Protein AF-A0A7C9JUK7-F1 (afdb_monomer)

Foldseek 3Di:
DLVCLVPALDNDDNDDDVVLVVCLVCLVVCVVVVDDCVVRVSSVSSNVVQCPDPPDDDPPHD

Mean predicted aligned error: 2.83 Å

InterPro domains:
  IPR004046 Glutathione S-transferase, C-terminal [PF00043] (3-54)
  IPR010987 Glutathione S-transferase, C-terminal-like [PS50405] (1-62)
  IPR036282 Glutathione S-transferase, C-terminal domain superfamily [SSF47616] (1-58)

Sequence (62 aa):
MDDHLTQHDWFVADRYTIADIALFAYTHVAEDGGFTLSDYPNVCRWLNRVASHPSHIPITEE

Solvent-accessible surface area (backbone atoms only — not comparable to full-atom values): 3944 Å² total; per-residue (Å²): 108,38,73,60,36,70,83,33,90,36,86,52,94,84,37,92,48,71,68,48,57,64,50,43,70,59,57,79,50,32,56,85,75,74,46,69,62,83,82,30,63,41,45,50,54,40,50,55,53,56,67,64,37,94,83,56,75,60,92,83,66,130

Secondary structure (DSSP, 8-state):
-HHHHHH-SSSSTTS--HHHHHHHHHHTTGGGGT--GGG-HHHHHHHHHHHT-TT---TT--

Nearest PDB structures (foldseek):
  3m3m-assembly1_A  TM=9.637E-01  e=9.753E-05  Pseudomonas protegens Pf-5
  3m8n-assembly2_D  TM=9.532E-01  e=3.268E-04  Rhodopseudomonas palustris
  4hz2-assembly1_A  TM=9.326E-01  e=3.482E-04  Xanthobacter autotrophicus Py2
  3m8n-assembly1_B  TM=9.126E-01  e=5.436E-04  Rhodopseudomonas palustris
  2dsa-assembly2_C  TM=9.060E-01  e=4.983E-02  Paraburkholderia xenovorans LB400

Organism: NCBI:txid272774

pLDDT: mean 94.24, std 7.53, range [49.03, 98.5]

Radius of gyration: 11.67 Å; Cα contacts (8 Å, |Δi|>4): 45; chains: 1; bounding box: 26×29×24 Å

Structure (mmCIF, N/CA/C/O backbone):
data_AF-A0A7C9JUK7-F1
#
_entry.id   AF-A0A7C9JUK7-F1
#
loop_
_atom_site.group_PDB
_atom_site.id
_atom_site.type_symbol
_atom_site.label_atom_id
_atom_site.label_alt_id
_atom_site.label_comp_id
_atom_site.label_asym_id
_atom_site.label_entity_id
_atom_site.label_seq_id
_atom_site.pdbx_PDB_ins_code
_atom_site.Cartn_x
_atom_site.Cartn_y
_atom_site.Cartn_z
_atom_site.occupancy
_atom_site.B_iso_or_equiv
_atom_site.auth_seq_id
_atom_site.auth_comp_id
_atom_site.auth_asym_id
_atom_site.auth_atom_id
_atom_site.pdbx_PDB_model_num
ATOM 1 N N . MET A 1 1 ? -9.778 -3.415 -2.183 1.00 94.19 1 MET A N 1
ATOM 2 C CA . MET A 1 1 ? -8.302 -3.374 -2.180 1.00 94.19 1 MET A CA 1
ATOM 3 C C . MET A 1 1 ? -7.746 -4.449 -1.263 1.00 94.19 1 MET A C 1
ATOM 5 O O . MET A 1 1 ? -7.041 -5.318 -1.754 1.00 94.19 1 MET A O 1
ATOM 9 N N . ASP A 1 2 ? -8.119 -4.434 0.017 1.00 97.88 2 ASP A N 1
ATOM 10 C CA . ASP A 1 2 ? -7.682 -5.445 0.988 1.00 97.88 2 ASP A CA 1
ATOM 11 C C . ASP A 1 2 ? -8.053 -6.885 0.580 1.00 97.88 2 ASP A C 1
ATOM 13 O O . ASP A 1 2 ? -7.184 -7.752 0.536 1.00 97.88 2 ASP A O 1
ATOM 17 N N . ASP A 1 3 ? -9.292 -7.107 0.122 1.00 98.19 3 ASP A N 1
ATOM 18 C CA . ASP A 1 3 ? -9.737 -8.419 -0.382 1.00 98.19 3 ASP A CA 1
ATOM 19 C C . ASP A 1 3 ? -8.895 -8.930 -1.561 1.00 98.19 3 ASP A C 1
ATOM 21 O O . ASP A 1 3 ? -8.510 -10.095 -1.600 1.00 98.19 3 ASP A O 1
ATOM 25 N N . HIS A 1 4 ? -8.554 -8.054 -2.515 1.00 98.00 4 HIS A N 1
ATOM 26 C CA . HIS A 1 4 ? -7.701 -8.411 -3.660 1.00 98.00 4 HIS A CA 1
ATOM 27 C C . HIS A 1 4 ? -6.324 -8.882 -3.183 1.00 98.00 4 HIS A C 1
ATOM 29 O O . HIS A 1 4 ? -5.818 -9.923 -3.600 1.00 98.00 4 HIS A O 1
ATOM 35 N N . LEU A 1 5 ? -5.748 -8.148 -2.234 1.00 98.19 5 LEU A N 1
ATOM 36 C CA . LEU A 1 5 ? -4.448 -8.456 -1.646 1.00 98.19 5 LEU A CA 1
ATOM 37 C C . LEU A 1 5 ? -4.487 -9.668 -0.699 1.00 98.19 5 LEU A C 1
ATOM 39 O O . LEU A 1 5 ? -3.442 -10.112 -0.230 1.00 98.19 5 LEU A O 1
ATOM 43 N N . THR A 1 6 ? -5.652 -10.268 -0.444 1.00 98.12 6 THR A N 1
ATOM 44 C CA . THR A 1 6 ? -5.718 -11.560 0.255 1.00 98.12 6 THR A CA 1
ATOM 45 C C . THR A 1 6 ? -5.103 -12.676 -0.592 1.00 98.12 6 THR A C 1
ATOM 47 O O . THR A 1 6 ? -4.433 -13.555 -0.053 1.00 98.12 6 THR A O 1
ATOM 50 N N . GLN A 1 7 ? -5.301 -12.640 -1.914 1.00 97.62 7 GLN A N 1
ATOM 51 C CA . GLN A 1 7 ? -4.830 -13.683 -2.836 1.00 97.62 7 GLN A CA 1
ATOM 52 C C . GLN A 1 7 ? -3.597 -13.272 -3.646 1.00 97.62 7 GLN A C 1
ATOM 54 O O . GLN A 1 7 ? -2.933 -14.135 -4.216 1.00 97.62 7 GLN A O 1
ATOM 59 N N . HIS A 1 8 ? -3.274 -11.978 -3.677 1.00 97.81 8 HIS A N 1
ATOM 60 C CA . HIS A 1 8 ? -2.187 -11.440 -4.485 1.00 97.81 8 HIS A CA 1
ATOM 61 C C . HIS A 1 8 ? -1.197 -10.622 -3.653 1.00 97.81 8 HIS A C 1
ATOM 63 O O . HIS A 1 8 ? -1.567 -9.871 -2.750 1.00 97.81 8 HIS A O 1
ATOM 69 N N . ASP A 1 9 ? 0.084 -10.734 -4.001 1.00 97.06 9 ASP A N 1
ATOM 70 C CA . ASP A 1 9 ? 1.147 -9.904 -3.425 1.00 97.06 9 ASP A CA 1
ATOM 71 C C . ASP A 1 9 ? 1.229 -8.507 -4.069 1.00 97.06 9 ASP A C 1
ATOM 73 O O . ASP A 1 9 ? 1.704 -7.570 -3.426 1.00 97.06 9 ASP A O 1
ATOM 77 N N . TRP A 1 10 ? 0.757 -8.375 -5.314 1.00 98.00 10 TRP A N 1
ATOM 78 C CA . TRP A 1 10 ? 0.787 -7.163 -6.139 1.00 98.00 10 TRP A CA 1
ATOM 79 C C . TRP A 1 10 ? -0.540 -6.987 -6.881 1.00 98.00 10 TRP A C 1
ATOM 81 O O . TRP A 1 10 ? -1.282 -7.952 -7.072 1.00 98.00 10 TRP A O 1
ATOM 91 N N . PHE A 1 11 ? -0.854 -5.774 -7.338 1.00 97.94 11 PHE A N 1
ATOM 92 C CA . PHE A 1 11 ? -2.168 -5.519 -7.945 1.00 97.94 11 PHE A CA 1
ATOM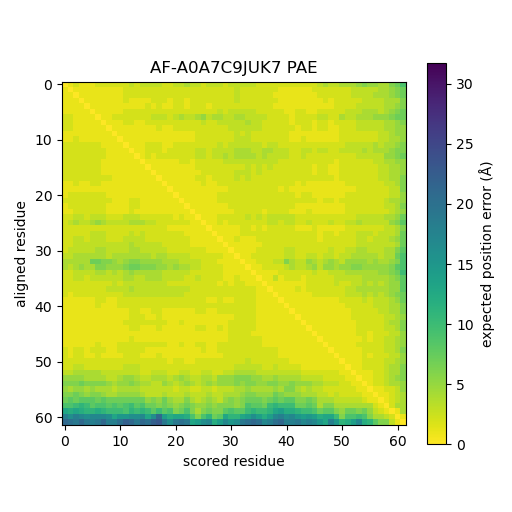 93 C C . PHE A 1 11 ? -2.403 -6.221 -9.279 1.00 97.94 11 PHE A C 1
ATOM 95 O O . PHE A 1 11 ? -3.527 -6.642 -9.549 1.00 97.94 11 PHE A O 1
ATOM 102 N N . VAL A 1 12 ? -1.380 -6.338 -10.125 1.00 97.88 12 VAL A N 1
ATOM 103 C CA . VAL A 1 12 ? -1.532 -6.897 -11.473 1.00 97.88 12 VAL A CA 1
ATOM 104 C C . VAL A 1 12 ? -0.325 -7.731 -11.884 1.00 97.88 12 VAL A C 1
ATOM 106 O O . VAL A 1 12 ? 0.810 -7.446 -11.513 1.00 97.88 12 VAL A O 1
ATOM 109 N N . ALA A 1 13 ? -0.581 -8.743 -12.717 1.00 97.00 13 ALA A N 1
ATOM 110 C CA . ALA A 1 13 ? 0.432 -9.567 -13.378 1.00 97.00 13 ALA A CA 1
ATOM 111 C C . ALA A 1 13 ? 1.447 -10.253 -12.437 1.00 97.00 13 ALA A C 1
ATOM 113 O O . ALA A 1 13 ? 2.587 -10.492 -12.850 1.00 97.00 13 ALA A O 1
ATOM 114 N N . ASP A 1 14 ? 1.026 -10.523 -11.196 1.00 96.38 14 ASP A N 1
ATOM 115 C CA . ASP A 1 14 ? 1.769 -11.220 -10.136 1.00 96.38 14 ASP A CA 1
ATOM 116 C C . ASP A 1 14 ? 3.195 -10.688 -9.897 1.00 96.38 14 ASP A C 1
ATOM 118 O O . ASP A 1 14 ? 4.093 -11.414 -9.470 1.00 96.38 14 ASP A O 1
ATOM 122 N N . ARG A 1 15 ? 3.425 -9.395 -10.163 1.00 97.00 15 ARG A N 1
ATOM 123 C CA . ARG A 1 15 ? 4.706 -8.711 -9.936 1.00 97.00 15 ARG A CA 1
ATOM 124 C C . ARG A 1 15 ? 4.497 -7.229 -9.636 1.00 97.00 15 ARG A C 1
ATOM 126 O O . ARG A 1 15 ? 3.445 -6.684 -9.941 1.00 97.00 15 ARG A O 1
ATOM 133 N N . TYR A 1 16 ? 5.533 -6.569 -9.124 1.00 96.88 16 TYR A N 1
ATOM 134 C CA . TYR A 1 16 ? 5.526 -5.122 -8.911 1.00 96.88 16 TYR A CA 1
ATOM 135 C C . TYR A 1 16 ? 5.394 -4.362 -10.239 1.00 96.88 16 TYR A C 1
ATOM 137 O O . TYR A 1 16 ? 6.152 -4.610 -11.184 1.00 96.88 16 TYR A O 1
ATOM 145 N N . THR A 1 17 ? 4.430 -3.443 -10.326 1.00 97.19 17 THR A N 1
ATOM 146 C CA . THR A 1 17 ? 4.167 -2.653 -11.539 1.00 97.19 17 THR A CA 1
ATOM 147 C C . THR A 1 17 ? 3.821 -1.195 -11.230 1.00 97.19 17 THR A C 1
ATOM 149 O O . THR A 1 17 ? 3.734 -0.773 -10.080 1.00 97.19 17 THR A O 1
ATOM 152 N N . ILE A 1 18 ? 3.556 -0.415 -12.283 1.00 96.81 18 ILE A N 1
ATOM 153 C CA . ILE A 1 18 ? 3.054 0.959 -12.166 1.00 96.81 18 ILE A CA 1
ATOM 154 C C . ILE A 1 18 ? 1.740 1.063 -11.376 1.00 96.81 18 ILE A C 1
ATOM 156 O O . ILE A 1 18 ? 1.485 2.108 -10.788 1.00 96.81 18 ILE A O 1
ATOM 160 N N . ALA A 1 19 ? 0.924 0.001 -11.319 1.00 97.81 19 ALA A N 1
ATOM 161 C CA . ALA A 1 19 ? -0.296 0.001 -10.514 1.00 97.81 19 ALA A CA 1
ATOM 162 C C . ALA A 1 19 ? 0.022 0.151 -9.019 1.00 97.81 19 ALA A C 1
ATOM 164 O O . ALA A 1 19 ? -0.615 0.944 -8.332 1.00 97.81 19 ALA A O 1
ATOM 165 N N . ASP A 1 20 ? 1.045 -0.557 -8.536 1.00 97.50 20 ASP A N 1
ATOM 166 C CA . ASP A 1 20 ? 1.475 -0.488 -7.142 1.00 97.50 20 ASP A CA 1
ATOM 167 C C . ASP A 1 20 ? 2.070 0.887 -6.815 1.00 97.50 20 ASP A C 1
ATOM 169 O O . ASP A 1 20 ? 1.729 1.480 -5.798 1.00 97.50 20 ASP A O 1
ATOM 173 N N . ILE A 1 21 ? 2.886 1.437 -7.720 1.00 95.50 21 ILE A N 1
ATOM 174 C CA . ILE A 1 21 ? 3.468 2.782 -7.575 1.00 95.50 21 ILE A CA 1
ATOM 175 C C . ILE A 1 21 ? 2.362 3.844 -7.489 1.00 95.50 21 ILE A C 1
ATOM 177 O O . ILE A 1 21 ? 2.367 4.681 -6.588 1.00 95.50 21 ILE A O 1
ATOM 181 N N . ALA A 1 22 ? 1.400 3.805 -8.416 1.00 96.25 22 ALA A N 1
ATOM 182 C CA . ALA A 1 22 ? 0.323 4.787 -8.488 1.00 96.25 22 ALA A CA 1
ATOM 183 C C . ALA A 1 22 ? -0.593 4.734 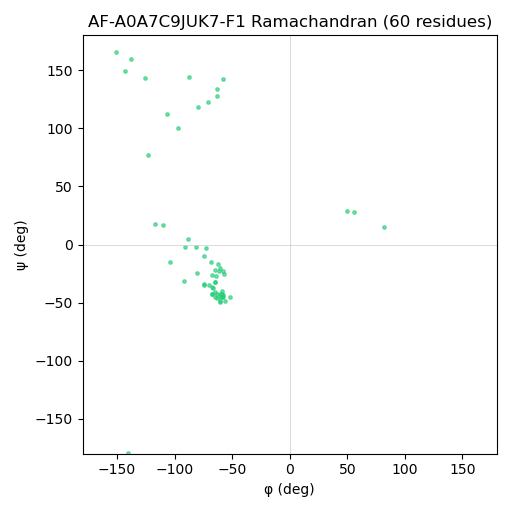-7.256 1.00 96.25 22 ALA A C 1
ATOM 185 O O . AL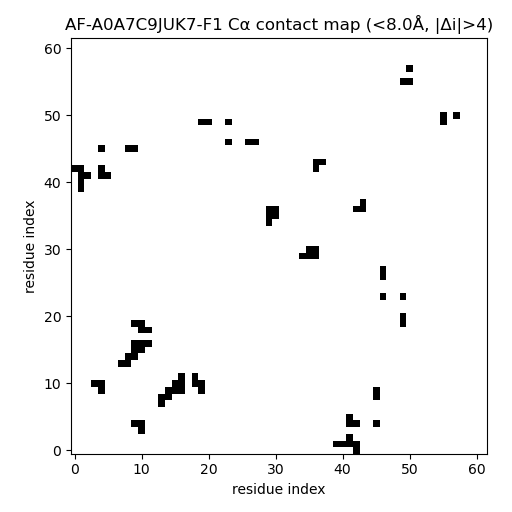A A 1 22 ? -0.991 5.775 -6.736 1.00 96.25 22 ALA A O 1
ATOM 186 N N . LEU A 1 23 ? -0.915 3.530 -6.774 1.00 97.19 23 LEU A N 1
ATOM 187 C CA . LEU A 1 23 ? -1.767 3.354 -5.599 1.00 97.19 23 LEU A CA 1
ATOM 188 C C . LEU A 1 23 ? -1.028 3.684 -4.297 1.00 97.19 23 LEU A C 1
ATOM 190 O O . LEU A 1 23 ? -1.648 4.205 -3.369 1.00 97.19 23 LEU A O 1
ATOM 194 N N . PHE A 1 24 ? 0.279 3.417 -4.210 1.00 96.44 24 PHE A N 1
ATOM 195 C CA . PHE A 1 24 ? 1.062 3.654 -2.994 1.00 96.44 24 PHE A CA 1
ATOM 196 C C . PHE A 1 24 ? 1.057 5.131 -2.595 1.00 96.44 24 PHE A C 1
ATOM 198 O O . PHE A 1 24 ? 0.838 5.450 -1.426 1.00 96.44 24 PHE A O 1
ATOM 205 N N . ALA A 1 25 ? 1.201 6.033 -3.571 1.00 92.12 25 ALA A N 1
ATOM 206 C CA . ALA A 1 25 ? 1.337 7.471 -3.349 1.00 92.12 25 ALA A CA 1
ATOM 207 C C . ALA A 1 25 ? 0.241 8.074 -2.452 1.00 92.12 25 ALA A C 1
ATOM 209 O O . ALA A 1 25 ? 0.561 8.811 -1.530 1.00 92.12 25 ALA A O 1
ATOM 210 N N . TYR A 1 26 ? -1.032 7.733 -2.664 1.00 92.94 26 TYR A N 1
ATOM 21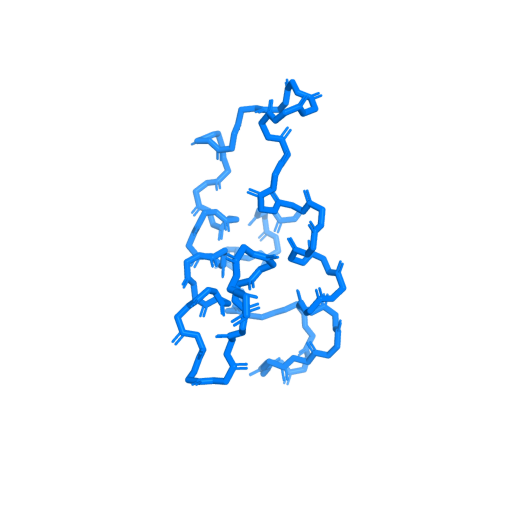1 C CA . TYR A 1 26 ? -2.117 8.225 -1.804 1.00 92.94 26 TYR A CA 1
ATOM 212 C C . TYR A 1 26 ? -2.437 7.286 -0.648 1.00 92.94 26 TYR A C 1
ATOM 214 O O . TYR A 1 26 ? -2.843 7.738 0.419 1.00 92.94 26 TYR A O 1
ATOM 222 N N . THR A 1 27 ? -2.254 5.979 -0.838 1.00 96.06 27 THR A N 1
ATOM 223 C CA . THR A 1 27 ? -2.654 5.014 0.189 1.00 96.06 27 THR A CA 1
ATOM 224 C C . THR A 1 27 ? -1.747 5.084 1.417 1.00 96.06 27 THR A C 1
ATOM 226 O O . THR A 1 27 ? -2.241 4.934 2.529 1.00 96.06 27 THR A O 1
ATOM 229 N N . HIS A 1 28 ? -0.445 5.357 1.252 1.00 94.44 28 HIS A N 1
ATOM 230 C CA . HIS A 1 28 ? 0.495 5.400 2.382 1.00 94.44 28 HIS A CA 1
ATOM 231 C C . HIS A 1 28 ? 0.267 6.579 3.347 1.00 94.44 28 HIS A C 1
ATOM 233 O O . HIS A 1 28 ? 0.768 6.537 4.465 1.00 94.44 28 HIS A O 1
ATOM 239 N N . VAL A 1 29 ? -0.515 7.588 2.942 1.00 94.06 29 VAL A N 1
ATOM 240 C CA . VAL A 1 29 ? -0.912 8.756 3.756 1.00 94.06 29 VAL A CA 1
ATOM 241 C C . VAL A 1 29 ? -2.425 8.817 3.991 1.00 94.06 29 VAL A C 1
ATOM 243 O O . VAL A 1 29 ? -2.969 9.859 4.339 1.00 94.06 29 VAL A O 1
ATOM 246 N N . ALA A 1 30 ? -3.148 7.711 3.789 1.00 95.62 30 ALA A N 1
ATOM 247 C CA . ALA A 1 30 ? -4.609 7.714 3.876 1.00 95.62 30 ALA A CA 1
ATOM 248 C C . ALA A 1 30 ? -5.143 8.100 5.272 1.00 95.62 30 ALA A C 1
ATOM 250 O O . ALA A 1 30 ? -6.272 8.585 5.374 1.00 95.62 30 ALA A O 1
ATOM 251 N N . GLU A 1 31 ? -4.343 7.937 6.332 1.00 95.38 31 GLU A N 1
ATOM 252 C CA . GLU A 1 31 ? -4.719 8.351 7.692 1.00 95.38 31 GLU A CA 1
ATOM 253 C C . GLU A 1 31 ? -4.893 9.868 7.823 1.00 95.38 31 GLU A C 1
ATOM 255 O O . GLU A 1 31 ? -5.819 10.316 8.501 1.00 95.38 31 GLU A O 1
ATOM 260 N N . ASP A 1 32 ? -4.124 10.662 7.071 1.00 93.00 32 ASP A N 1
ATOM 261 C CA . ASP A 1 32 ? -4.308 12.119 6.992 1.00 93.00 32 ASP A CA 1
ATOM 262 C C . ASP A 1 32 ? -5.663 12.489 6.358 1.00 93.00 32 ASP A C 1
ATOM 264 O O . ASP A 1 32 ? -6.203 13.574 6.580 1.00 93.00 32 ASP A O 1
ATOM 268 N N . GLY A 1 33 ? -6.242 11.566 5.581 1.00 92.12 33 GLY A N 1
ATOM 269 C CA . GLY A 1 33 ? -7.577 11.664 4.991 1.00 92.12 33 GLY A CA 1
ATOM 270 C C . GLY A 1 33 ? -8.707 11.127 5.876 1.00 92.12 33 GLY A C 1
ATOM 271 O O . GLY A 1 33 ? -9.847 11.071 5.416 1.00 92.12 33 GLY A O 1
ATOM 272 N N . GLY A 1 34 ? -8.422 10.714 7.116 1.00 94.25 34 GLY A N 1
ATOM 273 C CA . GLY A 1 34 ? -9.416 10.175 8.050 1.00 94.25 34 GLY A CA 1
ATOM 274 C C . GLY A 1 34 ? -9.753 8.694 7.849 1.00 94.25 34 GLY A C 1
ATOM 275 O O . GLY A 1 34 ? -10.764 8.228 8.374 1.00 94.25 34 GLY A O 1
ATOM 276 N N . PHE A 1 35 ? -8.936 7.948 7.102 1.00 95.00 35 PHE A N 1
ATOM 277 C CA . PHE A 1 35 ? -9.050 6.491 7.014 1.00 95.00 35 PHE A CA 1
ATOM 278 C C . PHE A 1 35 ? -8.248 5.818 8.128 1.00 95.00 35 PHE A C 1
ATOM 280 O O . PHE A 1 35 ? -7.159 6.258 8.467 1.00 95.00 35 PHE A O 1
ATOM 287 N N . THR A 1 36 ? -8.744 4.706 8.663 1.00 96.50 36 THR A N 1
ATOM 288 C CA . THR A 1 36 ? -7.998 3.883 9.622 1.00 96.50 36 THR A CA 1
ATOM 289 C C . THR A 1 36 ? -7.332 2.730 8.876 1.00 96.50 36 THR A C 1
ATOM 291 O O . THR A 1 36 ? -7.986 1.748 8.526 1.00 96.50 36 THR A O 1
ATOM 294 N N . LEU A 1 37 ? -6.030 2.840 8.581 1.00 96.00 37 LEU A N 1
ATOM 295 C CA . LEU A 1 37 ? -5.326 1.824 7.782 1.00 96.00 3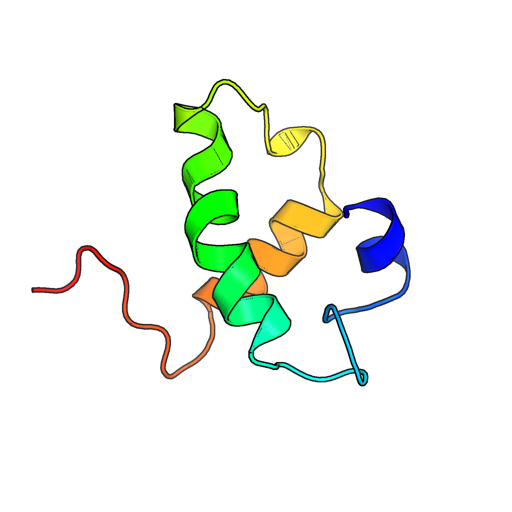7 LEU A CA 1
ATOM 296 C C . LEU A 1 37 ? -5.205 0.478 8.508 1.00 96.00 37 LEU A C 1
ATOM 298 O O . LEU A 1 37 ? -5.169 -0.564 7.854 1.00 96.00 37 LEU A O 1
ATOM 302 N N . SER A 1 38 ? -5.209 0.472 9.844 1.00 96.25 38 SER A N 1
ATOM 303 C CA . SER A 1 38 ? -5.167 -0.762 10.639 1.00 96.25 38 SER A CA 1
ATOM 304 C C . SER A 1 38 ? -6.348 -1.707 10.389 1.00 96.25 38 SER A C 1
ATOM 306 O O . SER A 1 38 ? -6.222 -2.899 10.662 1.00 96.25 38 SER A O 1
ATOM 308 N N . ASP A 1 39 ? -7.458 -1.206 9.839 1.00 97.69 39 ASP A N 1
ATOM 309 C CA . ASP A 1 39 ? -8.626 -2.016 9.473 1.00 97.69 39 ASP A CA 1
ATOM 310 C C . ASP A 1 39 ? -8.390 -2.850 8.197 1.00 97.69 39 ASP A C 1
ATOM 312 O O . ASP A 1 39 ? -9.179 -3.739 7.877 1.00 97.69 39 ASP A O 1
ATO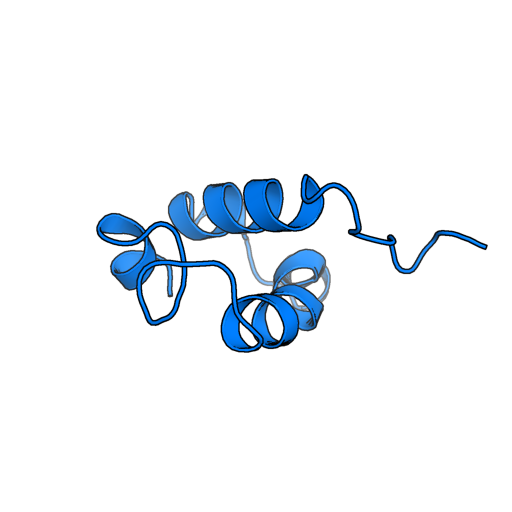M 316 N N . TYR A 1 40 ? -7.289 -2.593 7.479 1.00 98.00 40 TYR A N 1
ATOM 317 C CA . TYR A 1 40 ? -6.936 -3.214 6.201 1.00 98.00 40 TYR A CA 1
ATOM 318 C C . TYR A 1 40 ? -5.550 -3.887 6.285 1.00 98.00 40 TYR A C 1
ATOM 320 O O . TYR A 1 40 ? -4.539 -3.347 5.818 1.00 98.00 40 TYR A O 1
ATOM 328 N N . PRO A 1 41 ? -5.446 -5.074 6.910 1.00 98.00 41 PRO A N 1
ATOM 329 C CA . PRO A 1 41 ? -4.160 -5.712 7.189 1.00 98.00 41 PRO A CA 1
ATOM 330 C C . PRO A 1 41 ? -3.383 -6.118 5.926 1.00 98.00 41 PRO A C 1
ATOM 332 O O . PRO A 1 41 ? -2.148 -6.071 5.923 1.00 98.00 41 PRO A O 1
ATOM 335 N N . ASN A 1 42 ? -4.064 -6.493 4.839 1.00 98.50 42 ASN A N 1
ATOM 336 C CA . ASN A 1 42 ? -3.403 -6.852 3.583 1.00 98.50 42 ASN A CA 1
ATOM 337 C C . ASN A 1 42 ? -2.881 -5.607 2.859 1.00 98.50 42 ASN A C 1
ATOM 339 O O . ASN A 1 42 ? -1.799 -5.650 2.268 1.00 98.50 42 ASN A O 1
ATOM 343 N N . VAL A 1 43 ? -3.599 -4.484 2.962 1.00 98.25 43 VAL A N 1
ATOM 344 C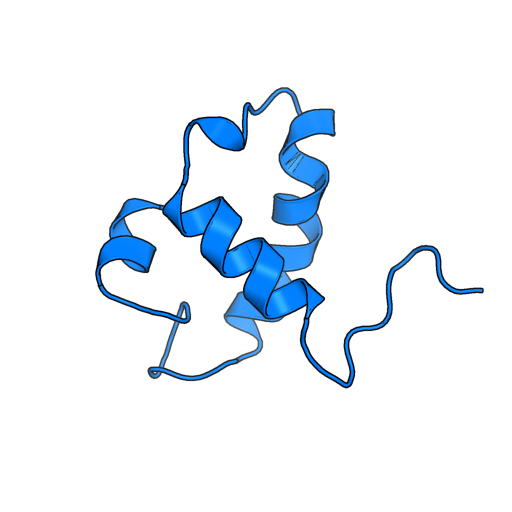 CA . VAL A 1 43 ? -3.108 -3.171 2.522 1.00 98.25 43 VAL A CA 1
ATOM 345 C C . VAL A 1 43 ? -1.856 -2.779 3.294 1.00 98.25 43 VAL A C 1
ATOM 347 O O . VAL A 1 43 ? -0.853 -2.448 2.669 1.00 98.25 43 VAL A O 1
ATOM 350 N N . CYS A 1 44 ? -1.859 -2.888 4.623 1.00 98.12 44 CYS A N 1
ATOM 351 C CA . CYS A 1 44 ? -0.679 -2.608 5.445 1.00 98.12 44 CYS A CA 1
ATOM 352 C C . CYS A 1 44 ? 0.525 -3.479 5.051 1.00 98.12 44 CYS A C 1
ATOM 354 O O . CYS A 1 44 ? 1.642 -2.978 4.909 1.00 98.12 44 CYS A O 1
ATOM 356 N N . ARG A 1 45 ? 0.313 -4.782 4.810 1.00 98.31 45 ARG A N 1
ATOM 357 C CA . ARG A 1 45 ? 1.363 -5.690 4.311 1.00 98.31 45 ARG A CA 1
ATOM 358 C C . ARG A 1 45 ? 1.930 -5.215 2.971 1.00 98.31 45 ARG A C 1
ATOM 360 O O . ARG A 1 45 ? 3.145 -5.218 2.784 1.00 98.31 45 ARG A O 1
ATOM 367 N N . TRP A 1 46 ? 1.061 -4.827 2.043 1.00 98.31 46 TRP A N 1
ATOM 368 C CA . TRP A 1 46 ? 1.461 -4.335 0.728 1.00 98.31 46 TRP A CA 1
ATOM 369 C C . TRP A 1 46 ? 2.195 -2.986 0.806 1.00 98.31 46 TRP A C 1
ATOM 371 O O . TRP A 1 46 ? 3.252 -2.855 0.192 1.00 98.31 46 TRP A O 1
ATOM 381 N N . LEU A 1 47 ? 1.728 -2.032 1.621 1.00 97.69 47 LEU A N 1
ATOM 382 C CA . LEU A 1 47 ? 2.402 -0.747 1.854 1.00 97.69 47 LEU A CA 1
ATOM 383 C C . LEU A 1 47 ? 3.840 -0.954 2.342 1.00 97.69 47 LEU A C 1
ATOM 385 O O . LEU A 1 47 ? 4.775 -0.400 1.765 1.00 97.69 47 LEU A O 1
ATOM 389 N N . ASN A 1 48 ? 4.026 -1.819 3.343 1.00 97.25 48 ASN A N 1
ATOM 390 C CA . ASN A 1 48 ? 5.352 -2.168 3.854 1.00 97.25 48 ASN A CA 1
ATOM 391 C C . ASN A 1 48 ? 6.246 -2.773 2.764 1.00 97.25 48 ASN A C 1
ATOM 393 O O . ASN A 1 48 ? 7.433 -2.461 2.680 1.00 97.25 48 ASN A O 1
ATOM 397 N N . ARG A 1 49 ? 5.678 -3.619 1.898 1.00 97.31 49 ARG A N 1
ATOM 398 C CA . ARG A 1 49 ? 6.414 -4.234 0.792 1.00 97.31 49 ARG A CA 1
ATOM 399 C C . ARG A 1 49 ? 6.879 -3.195 -0.228 1.00 97.31 49 ARG A C 1
ATOM 401 O O . ARG A 1 49 ? 8.046 -3.237 -0.611 1.00 97.31 49 ARG A O 1
ATOM 408 N N . VAL A 1 50 ? 6.014 -2.260 -0.630 1.00 96.62 50 VAL A N 1
ATOM 409 C CA . VAL A 1 50 ? 6.382 -1.171 -1.554 1.00 96.62 50 VAL A CA 1
ATOM 410 C C . VAL A 1 50 ? 7.451 -0.266 -0.935 1.00 96.62 50 VAL A C 1
ATOM 412 O O . VAL A 1 50 ? 8.466 -0.008 -1.579 1.00 96.62 50 VAL A O 1
ATOM 415 N N . ALA A 1 51 ? 7.283 0.137 0.329 1.00 95.19 51 ALA A N 1
ATOM 416 C CA . ALA A 1 51 ? 8.239 0.989 1.042 1.00 95.19 51 ALA A CA 1
ATOM 417 C C . ALA A 1 51 ? 9.617 0.325 1.241 1.00 95.19 51 ALA A C 1
ATOM 419 O O . ALA A 1 51 ? 10.631 1.012 1.318 1.00 95.19 51 ALA A O 1
ATOM 420 N N . SER A 1 52 ? 9.670 -1.012 1.295 1.00 95.25 52 SER A N 1
ATOM 421 C CA . SER A 1 52 ? 10.919 -1.785 1.390 1.00 95.25 52 SER A CA 1
ATOM 422 C C . SER A 1 52 ? 11.649 -1.998 0.057 1.00 95.25 52 SER A C 1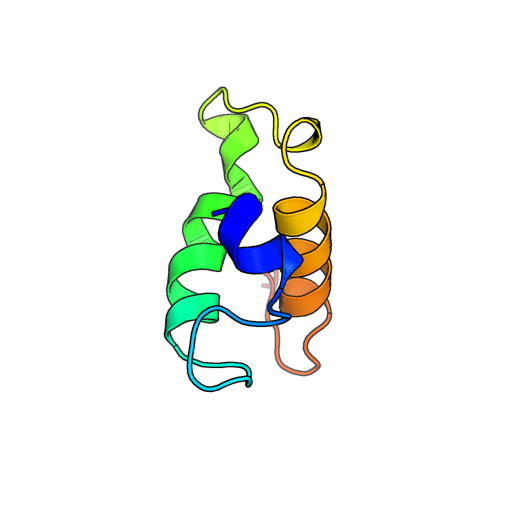
ATOM 424 O O . SER A 1 52 ? 12.703 -2.638 0.033 1.00 95.25 52 SER A O 1
ATOM 426 N N . HIS A 1 53 ? 11.100 -1.521 -1.066 1.00 93.75 53 HIS A N 1
ATOM 427 C CA . HIS A 1 53 ? 11.720 -1.732 -2.370 1.00 93.75 53 HIS A CA 1
ATOM 428 C C . HIS A 1 53 ? 13.106 -1.047 -2.421 1.00 93.75 53 HIS A C 1
ATOM 430 O O . HIS A 1 53 ? 13.204 0.120 -2.051 1.00 93.75 53 HIS A O 1
ATOM 436 N N . PRO A 1 54 ? 14.179 -1.696 -2.924 1.00 91.81 54 PRO A N 1
ATOM 437 C CA . PRO A 1 54 ? 15.548 -1.154 -2.851 1.00 91.81 54 PRO A CA 1
ATOM 438 C C . PRO A 1 54 ? 15.757 0.220 -3.499 1.00 91.81 54 PRO A C 1
ATOM 440 O O . PRO A 1 54 ? 16.712 0.917 -3.184 1.00 91.81 54 PRO A O 1
ATOM 443 N N . SER A 1 55 ? 14.890 0.584 -4.443 1.00 90.69 55 SER A N 1
ATOM 444 C CA . SER A 1 55 ? 14.901 1.878 -5.142 1.00 90.69 55 SER A CA 1
ATOM 445 C C . SER A 1 55 ? 13.726 2.777 -4.753 1.00 90.69 55 SER A C 1
ATOM 447 O O . SER A 1 55 ? 13.382 3.688 -5.501 1.00 90.69 55 SER A O 1
ATOM 449 N N . HIS A 1 56 ? 13.051 2.479 -3.643 1.00 89.62 56 HIS A N 1
ATOM 450 C CA . HIS A 1 56 ? 12.043 3.367 -3.090 1.00 89.62 56 HIS A CA 1
ATOM 451 C C . HIS A 1 56 ? 12.737 4.596 -2.501 1.00 89.62 56 HIS A C 1
ATOM 453 O O . HIS A 1 56 ? 13.580 4.465 -1.619 1.00 89.62 56 HIS A O 1
ATOM 459 N N . ILE A 1 57 ? 12.358 5.772 -2.993 1.00 89.88 57 ILE A N 1
ATOM 460 C CA . ILE A 1 57 ? 12.836 7.065 -2.506 1.00 89.88 57 ILE A CA 1
ATOM 461 C C . ILE A 1 57 ? 11.673 7.682 -1.725 1.00 89.88 57 ILE A C 1
ATOM 463 O O . ILE A 1 57 ? 10.636 7.971 -2.334 1.00 89.88 57 ILE A O 1
ATOM 467 N N . PRO A 1 58 ? 11.777 7.833 -0.393 1.00 85.75 58 PRO A N 1
ATOM 468 C CA . PRO A 1 58 ? 10.779 8.542 0.389 1.00 85.75 58 PRO A CA 1
ATOM 469 C C . PRO A 1 58 ? 10.613 9.972 -0.119 1.00 85.75 58 PRO A C 1
ATOM 471 O O . PRO A 1 58 ? 11.583 10.652 -0.432 1.00 85.75 58 PRO A O 1
ATOM 474 N N . ILE A 1 59 ? 9.378 10.473 -0.119 1.00 78.75 59 ILE A N 1
ATOM 475 C CA . ILE A 1 59 ? 9.100 11.865 -0.509 1.00 78.75 59 ILE A CA 1
ATOM 476 C C . ILE A 1 59 ? 9.767 12.895 0.420 1.00 78.75 59 ILE A C 1
ATOM 478 O O . ILE A 1 59 ? 9.877 14.066 0.079 1.00 78.75 59 ILE A O 1
ATOM 482 N N . THR A 1 60 ? 10.190 12.454 1.604 1.00 81.00 60 THR A N 1
ATOM 483 C CA . THR A 1 60 ? 10.889 13.2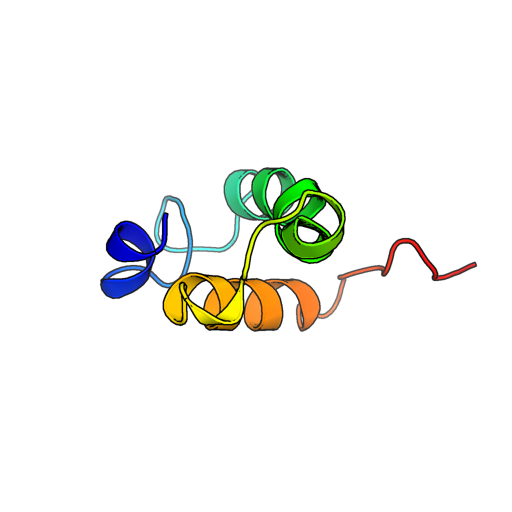50 2.615 1.00 81.00 60 THR A CA 1
ATOM 484 C C . THR A 1 60 ? 12.411 13.209 2.474 1.00 81.00 60 THR A C 1
ATOM 486 O O . THR A 1 60 ? 13.095 13.793 3.308 1.00 81.00 60 THR A O 1
ATOM 489 N N . GLU A 1 61 ? 12.950 12.455 1.514 1.00 71.81 61 GLU A N 1
ATOM 490 C CA . GLU A 1 61 ? 14.389 12.399 1.250 1.00 71.81 61 GLU A CA 1
ATOM 491 C C . GLU A 1 61 ? 14.789 13.646 0.433 1.00 71.81 61 GLU A C 1
ATOM 493 O O . GLU A 1 61 ? 14.237 13.873 -0.646 1.00 71.81 61 GLU A O 1
ATOM 498 N N . GLU A 1 62 ? 15.668 14.490 0.996 1.00 49.03 62 GLU A N 1
ATOM 499 C CA . GLU A 1 62 ? 16.190 15.731 0.378 1.00 49.03 62 GLU A CA 1
ATOM 500 C C . GLU A 1 62 ? 17.347 15.481 -0.601 1.00 49.03 62 GLU A C 1
ATOM 502 O O . GLU A 1 62 ? 18.241 14.662 -0.279 1.00 49.03 62 GLU A O 1
#